Protein AF-A0A250LDG2-F1 (afdb_monomer_lite)

pLDDT: mean 74.04, std 14.8, range [35.09, 88.38]

Secondary structure (DSSP, 8-state):
---SSHHHHHHHHHHHHHHHHHHHHHHHHTT------HHHHHHHHHHHHHHHHHHHHS-HHHHHHHHHHHHHHHHTT---SS--------------

Sequence (96 aa):
MRNETDSGSDLDLYRRAEAVLDTCIARAERGEVWTLLEDELADVERVLVVHDEQLAAIPRHRYLVAWDRLQRFVTGGGQSPIPVESGRGDSIHCPS

Structure (mmCIF, N/CA/C/O backbone):
data_AF-A0A250LDG2-F1
#
_entry.id   AF-A0A250LDG2-F1
#
loop_
_atom_site.group_PDB
_atom_site.id
_atom_site.type_symbol
_atom_site.label_atom_id
_atom_site.label_alt_id
_atom_site.label_comp_id
_atom_site.label_asym_id
_atom_site.label_entity_id
_atom_site.label_seq_id
_atom_site.pdbx_PDB_ins_code
_atom_site.Cartn_x
_atom_site.Cartn_y
_atom_site.Cartn_z
_atom_site.occupancy
_atom_site.B_iso_or_equiv
_atom_site.auth_seq_id
_atom_site.auth_comp_id
_atom_site.auth_asym_id
_atom_site.auth_atom_id
_atom_site.pdbx_PDB_model_num
ATOM 1 N N . MET A 1 1 ? 0.312 0.175 -29.446 1.00 35.09 1 MET A N 1
ATOM 2 C CA . MET A 1 1 ? 0.372 1.441 -28.689 1.00 35.09 1 MET A CA 1
ATOM 3 C C . MET A 1 1 ? -0.837 1.484 -27.759 1.00 35.09 1 MET A C 1
ATOM 5 O O . MET A 1 1 ? -1.846 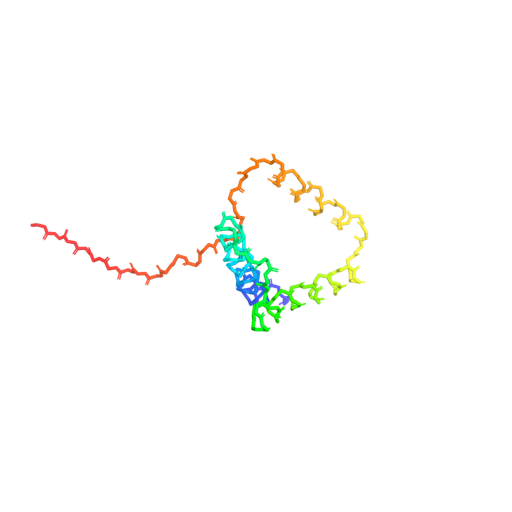2.083 -28.087 1.00 35.09 1 MET A O 1
ATOM 9 N N . ARG A 1 2 ? -0.779 0.721 -26.661 1.00 41.94 2 ARG A N 1
ATOM 10 C CA . ARG A 1 2 ? -1.825 0.624 -25.632 1.00 41.94 2 ARG A CA 1
ATOM 11 C C . ARG A 1 2 ? -1.113 0.911 -24.317 1.00 41.94 2 ARG A C 1
ATOM 13 O O . ARG A 1 2 ? -0.480 0.011 -23.790 1.00 41.94 2 ARG A O 1
ATOM 20 N N . ASN A 1 3 ? -1.053 2.176 -23.912 1.00 38.25 3 ASN A N 1
ATOM 21 C CA . ASN A 1 3 ? -0.328 2.571 -22.697 1.00 38.25 3 ASN A CA 1
ATOM 22 C C . ASN A 1 3 ? -0.913 3.820 -22.013 1.00 38.25 3 ASN A C 1
ATOM 24 O O . ASN A 1 3 ? -0.236 4.425 -21.195 1.00 38.25 3 ASN A O 1
ATOM 28 N N . GLU A 1 4 ? -2.133 4.237 -22.367 1.00 40.47 4 GLU A N 1
ATOM 29 C CA . GLU A 1 4 ? -2.736 5.461 -21.809 1.00 40.47 4 GLU A CA 1
ATOM 30 C C . GLU A 1 4 ? -4.096 5.215 -21.141 1.00 40.47 4 GLU A C 1
ATOM 32 O O . GLU A 1 4 ? -4.436 5.921 -20.202 1.00 40.47 4 GLU A O 1
ATOM 37 N N . THR A 1 5 ? -4.854 4.186 -21.543 1.00 40.66 5 THR A N 1
ATOM 38 C CA . THR A 1 5 ? -6.178 3.892 -20.960 1.00 40.66 5 THR A CA 1
ATOM 39 C C . THR A 1 5 ? -6.169 2.862 -19.824 1.00 40.66 5 THR A C 1
ATOM 41 O O . THR A 1 5 ? -7.172 2.751 -19.134 1.00 40.66 5 THR A O 1
ATOM 44 N N . ASP A 1 6 ? -5.061 2.144 -19.612 1.00 48.94 6 ASP A N 1
ATOM 45 C CA . ASP A 1 6 ? -4.874 1.179 -18.502 1.00 48.94 6 ASP A CA 1
ATOM 46 C C . ASP A 1 6 ? -4.363 1.883 -17.233 1.00 48.94 6 ASP A C 1
ATOM 48 O O . ASP A 1 6 ? -4.784 1.619 -16.113 1.00 48.94 6 ASP A O 1
ATOM 52 N N . SER A 1 7 ? -3.497 2.882 -17.427 1.00 51.84 7 SER A N 1
ATOM 53 C CA . SER A 1 7 ? -2.834 3.595 -16.336 1.00 51.84 7 SER A CA 1
ATOM 54 C C . SER A 1 7 ? -3.789 4.429 -15.480 1.00 51.84 7 SER A C 1
ATOM 56 O O . SER A 1 7 ? -3.456 4.723 -14.341 1.00 51.84 7 SER A O 1
ATOM 58 N N . GLY A 1 8 ? -4.959 4.815 -16.005 1.00 52.47 8 GLY A N 1
ATOM 59 C CA . GLY A 1 8 ? -5.981 5.543 -15.245 1.00 52.47 8 GLY A CA 1
ATOM 60 C C . GLY A 1 8 ? -6.758 4.644 -14.278 1.00 52.47 8 GLY A C 1
ATOM 61 O O . GLY A 1 8 ? -6.921 5.004 -13.116 1.00 52.47 8 GLY A O 1
ATOM 62 N N . SER A 1 9 ? -7.170 3.452 -14.727 1.00 58.56 9 SER A N 1
ATOM 63 C CA . SER A 1 9 ? -7.855 2.468 -13.875 1.00 58.56 9 SER A CA 1
ATOM 64 C C . SER A 1 9 ? -6.940 1.885 -12.802 1.00 58.56 9 SER A C 1
ATOM 66 O O . SER A 1 9 ? -7.393 1.639 -11.683 1.00 58.56 9 SER A O 1
ATOM 68 N N . ASP A 1 10 ? -5.656 1.719 -13.122 1.00 70.06 10 ASP A N 1
ATOM 69 C CA . ASP A 1 10 ? -4.649 1.266 -12.162 1.00 70.06 10 ASP A C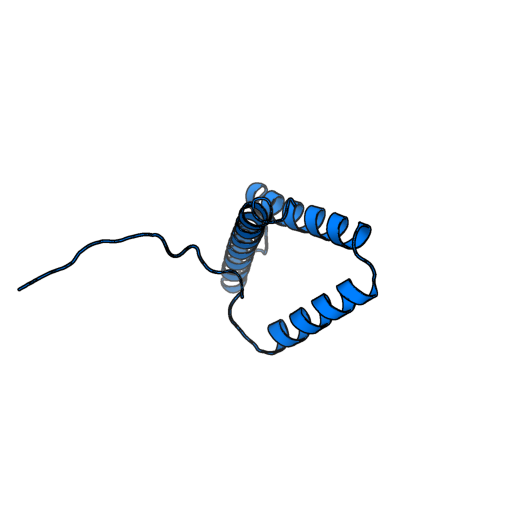A 1
ATOM 70 C C . ASP A 1 10 ? -4.416 2.317 -11.071 1.00 70.06 10 ASP A C 1
ATOM 72 O O . ASP A 1 10 ? -4.298 1.984 -9.894 1.00 70.06 10 ASP A O 1
ATOM 76 N N . LEU A 1 11 ? -4.412 3.605 -11.431 1.00 76.88 11 LEU A N 1
ATOM 77 C CA . LEU A 1 11 ? -4.194 4.686 -10.470 1.00 76.88 11 LEU A CA 1
ATOM 78 C C . LEU A 1 11 ? -5.334 4.802 -9.450 1.00 76.88 11 LEU A C 1
ATOM 80 O O . LEU A 1 11 ? -5.075 5.008 -8.265 1.00 76.88 11 LEU A O 1
ATOM 84 N N . ASP A 1 12 ? -6.580 4.628 -9.893 1.00 81.06 12 ASP A N 1
ATOM 85 C CA . ASP A 1 12 ? -7.747 4.639 -9.005 1.00 81.06 12 ASP A CA 1
ATOM 86 C C . ASP A 1 12 ? -7.754 3.435 -8.054 1.00 81.06 12 ASP A C 1
ATOM 88 O O . ASP A 1 12 ? -8.172 3.559 -6.902 1.00 81.06 12 ASP A O 1
ATOM 92 N N . LEU A 1 13 ? -7.261 2.275 -8.506 1.00 83.56 13 LEU A N 1
ATOM 93 C CA . LEU A 1 13 ? -7.056 1.108 -7.650 1.00 83.56 13 LEU A CA 1
ATOM 94 C C . LEU A 1 13 ? -6.033 1.407 -6.546 1.00 83.56 13 LEU A C 1
ATOM 96 O O . LEU A 1 13 ? -6.321 1.170 -5.373 1.00 83.56 13 LEU A O 1
ATOM 100 N N . TYR A 1 14 ? -4.871 1.962 -6.902 1.00 83.81 14 TYR A N 1
ATOM 101 C CA . TYR A 1 14 ? -3.856 2.318 -5.910 1.00 83.81 14 TYR A CA 1
ATOM 102 C C . TYR A 1 14 ? -4.356 3.396 -4.937 1.00 83.81 14 TYR A C 1
ATOM 104 O O . TYR A 1 14 ? -4.097 3.286 -3.740 1.00 83.81 14 TYR A O 1
ATOM 112 N N . ARG A 1 15 ? -5.135 4.382 -5.411 1.00 84.94 15 ARG A N 1
ATOM 113 C CA . ARG A 1 15 ? -5.752 5.410 -4.551 1.00 84.94 15 ARG A CA 1
ATOM 114 C C . ARG A 1 15 ? -6.743 4.803 -3.554 1.00 84.94 15 ARG A C 1
ATOM 116 O O . ARG A 1 15 ? -6.732 5.176 -2.384 1.00 84.94 15 ARG A O 1
ATOM 123 N N . ARG A 1 16 ? -7.598 3.872 -3.997 1.00 84.94 16 ARG A N 1
ATOM 124 C CA . ARG A 1 16 ? -8.540 3.177 -3.102 1.00 84.94 16 ARG A CA 1
ATOM 125 C C . ARG A 1 16 ? -7.807 2.363 -2.043 1.00 84.94 16 ARG A C 1
ATOM 127 O O . ARG A 1 16 ? -8.116 2.502 -0.865 1.00 84.94 16 ARG A O 1
ATOM 134 N N . ALA A 1 17 ? -6.813 1.575 -2.447 1.00 85.75 17 ALA A N 1
ATOM 135 C CA . ALA A 1 17 ? -6.023 0.783 -1.511 1.00 85.75 17 ALA A CA 1
ATOM 136 C C . ALA A 1 17 ? -5.283 1.664 -0.490 1.00 85.75 17 ALA A C 1
ATOM 138 O O . ALA A 1 17 ? -5.265 1.337 0.693 1.00 85.75 17 ALA A O 1
ATOM 139 N N . GLU A 1 18 ? -4.731 2.804 -0.915 1.00 86.62 18 GLU A N 1
ATOM 140 C CA . GLU A 1 18 ? -4.113 3.775 -0.006 1.00 86.62 18 GLU A CA 1
ATOM 141 C C . GLU A 1 18 ? -5.118 4.331 1.012 1.00 86.62 18 GLU A C 1
ATOM 143 O O . GLU A 1 18 ? -4.864 4.272 2.213 1.00 86.62 18 GLU A O 1
ATOM 148 N N . ALA A 1 19 ? -6.299 4.766 0.566 1.00 86.62 19 ALA A N 1
ATOM 149 C CA . ALA A 1 19 ? -7.340 5.280 1.460 1.00 86.62 19 ALA A CA 1
ATOM 150 C C . ALA A 1 19 ? -7.834 4.231 2.478 1.00 86.62 19 ALA A C 1
ATOM 152 O O . ALA A 1 19 ? -8.120 4.557 3.637 1.00 86.62 19 ALA A O 1
ATOM 153 N N . VAL A 1 20 ? -7.925 2.966 2.057 1.00 86.81 20 VAL A N 1
ATOM 154 C CA . VAL A 1 20 ? -8.247 1.836 2.936 1.00 86.81 20 VAL A CA 1
ATOM 155 C C . VAL A 1 20 ? -7.162 1.655 3.999 1.00 86.81 20 VAL A C 1
ATOM 157 O O . VAL A 1 20 ? -7.474 1.588 5.190 1.00 86.81 20 VAL A O 1
ATOM 160 N N . LEU A 1 21 ? -5.891 1.629 3.592 1.00 84.50 21 LEU A N 1
ATOM 161 C CA . LEU A 1 21 ? -4.766 1.470 4.513 1.00 84.50 21 LEU A CA 1
ATOM 162 C C . LEU A 1 21 ? -4.672 2.634 5.504 1.00 84.50 21 LEU A C 1
ATOM 164 O O . LEU A 1 21 ? -4.519 2.382 6.698 1.00 84.50 21 LEU A O 1
ATOM 168 N N . ASP A 1 22 ? -4.853 3.877 5.058 1.00 85.94 22 ASP A N 1
ATOM 169 C CA . ASP A 1 22 ? -4.895 5.058 5.931 1.00 85.94 22 ASP A CA 1
ATOM 170 C C . ASP A 1 22 ? -6.022 4.959 6.966 1.00 85.94 22 ASP A C 1
ATOM 172 O O . ASP A 1 22 ? -5.835 5.261 8.147 1.00 85.94 22 ASP A O 1
ATOM 176 N N . THR A 1 23 ? -7.194 4.474 6.550 1.00 84.56 23 THR A N 1
ATOM 177 C CA . THR A 1 23 ? -8.331 4.260 7.453 1.00 84.56 23 THR A CA 1
ATOM 178 C C . THR A 1 23 ? -8.014 3.189 8.501 1.00 84.56 23 THR A C 1
ATOM 180 O O . THR A 1 23 ? -8.321 3.374 9.684 1.00 84.56 23 THR A O 1
ATOM 183 N N . CYS A 1 24 ? -7.366 2.091 8.100 1.00 83.50 24 CYS A N 1
ATOM 184 C CA . CYS A 1 24 ? -6.910 1.042 9.014 1.00 83.50 24 CYS A CA 1
ATOM 185 C C . CYS A 1 24 ? -5.844 1.550 9.996 1.00 83.50 24 CYS A C 1
ATOM 187 O O . CYS A 1 24 ? -5.950 1.278 11.194 1.00 83.50 24 CYS A O 1
ATOM 189 N N . ILE A 1 25 ? -4.872 2.336 9.521 1.00 84.12 25 ILE A N 1
ATOM 190 C CA . ILE A 1 25 ? -3.846 2.974 10.361 1.00 84.12 25 ILE A CA 1
ATOM 191 C C . ILE A 1 25 ? -4.508 3.886 11.390 1.00 84.12 25 ILE A C 1
ATOM 193 O O . ILE A 1 25 ? -4.268 3.734 12.587 1.00 84.12 25 ILE A O 1
ATOM 197 N N . ALA A 1 26 ? -5.416 4.758 10.953 1.00 85.31 26 ALA A N 1
ATOM 198 C CA . ALA A 1 26 ? -6.115 5.679 11.839 1.00 85.31 26 ALA A CA 1
ATOM 199 C C . ALA A 1 26 ? -6.958 4.954 12.905 1.00 85.31 26 ALA A C 1
ATOM 201 O O . ALA A 1 26 ? -7.088 5.452 14.022 1.00 85.31 26 ALA A O 1
ATOM 202 N N . ARG A 1 27 ? -7.548 3.788 12.593 1.00 81.19 27 ARG A N 1
ATOM 203 C CA . ARG A 1 27 ? -8.238 2.934 13.585 1.00 81.19 27 ARG A CA 1
ATOM 204 C C . ARG A 1 27 ? -7.254 2.380 14.614 1.00 81.19 27 ARG A C 1
ATOM 206 O O . ARG A 1 27 ? -7.493 2.484 15.817 1.00 81.19 27 ARG A O 1
ATOM 213 N N . ALA A 1 28 ? -6.128 1.846 14.158 1.00 82.44 28 ALA A N 1
ATOM 214 C CA . ALA A 1 28 ? -5.123 1.271 15.043 1.00 82.44 28 ALA A CA 1
ATOM 215 C C . ALA A 1 28 ? -4.450 2.308 15.953 1.00 82.44 28 ALA A C 1
ATOM 217 O O . ALA A 1 28 ? -4.214 2.031 17.128 1.00 82.44 28 ALA A O 1
ATOM 218 N N . GLU A 1 29 ? -4.210 3.525 15.459 1.00 86.25 29 GLU A N 1
ATOM 219 C CA . GLU A 1 29 ? -3.710 4.645 16.270 1.00 86.25 29 GLU A CA 1
ATOM 220 C C . GLU A 1 29 ? -4.679 5.040 17.394 1.00 86.25 29 GLU A C 1
ATOM 222 O O . GLU A 1 29 ? -4.249 5.482 18.460 1.00 86.25 29 GLU A O 1
ATOM 227 N N . ARG A 1 30 ? -5.988 4.826 17.203 1.00 84.94 30 ARG A N 1
ATOM 228 C CA . ARG A 1 30 ? -7.012 5.016 18.246 1.00 84.94 30 ARG A CA 1
ATOM 229 C C . ARG A 1 30 ? -7.091 3.856 19.246 1.00 84.94 30 ARG A C 1
ATOM 231 O O . ARG A 1 30 ? -7.916 3.901 20.157 1.00 84.94 30 ARG A O 1
ATOM 238 N N . GLY A 1 31 ? -6.238 2.840 19.105 1.00 79.62 31 GLY A N 1
ATOM 239 C CA . GLY A 1 31 ? -6.216 1.654 19.961 1.00 79.62 31 GLY A CA 1
ATOM 240 C C . GLY A 1 31 ? -7.272 0.607 19.602 1.00 79.62 31 GLY A C 1
ATOM 241 O O . GLY A 1 31 ? -7.513 -0.308 20.391 1.00 79.62 31 GLY A O 1
ATOM 242 N N . GLU A 1 32 ? -7.912 0.731 18.436 1.00 79.19 32 GLU A N 1
ATOM 243 C CA . GLU A 1 32 ? -8.806 -0.296 17.902 1.00 79.19 32 GLU A CA 1
ATOM 244 C C . GLU A 1 32 ? -7.991 -1.470 17.326 1.00 79.19 32 GLU A C 1
ATOM 246 O O . GLU A 1 32 ? -6.804 -1.349 17.013 1.00 79.19 32 GLU A O 1
ATOM 251 N N . VAL A 1 33 ? -8.625 -2.636 17.181 1.00 74.50 33 VAL A N 1
ATOM 252 C CA . VAL A 1 33 ? -7.969 -3.812 16.596 1.00 74.50 33 VAL A CA 1
ATOM 253 C C . VAL A 1 33 ? -7.672 -3.542 15.123 1.00 74.50 33 VAL A C 1
ATOM 255 O O . VAL A 1 33 ? -8.575 -3.210 14.356 1.00 74.50 33 VAL A O 1
ATOM 258 N N . TRP A 1 34 ? -6.417 -3.745 14.714 1.00 69.56 34 TRP A N 1
ATOM 259 C CA . TRP A 1 34 ? -6.018 -3.705 13.309 1.00 69.56 34 TRP A CA 1
ATOM 260 C C . TRP A 1 34 ? -6.761 -4.796 12.528 1.00 69.56 34 TRP A C 1
ATOM 262 O O . TRP A 1 34 ? -6.373 -5.964 12.540 1.00 69.56 34 TRP A O 1
ATOM 272 N N . THR A 1 35 ? -7.857 -4.419 11.876 1.00 73.94 35 THR A N 1
ATOM 273 C CA . THR A 1 35 ? -8.676 -5.310 11.052 1.00 73.94 35 THR A CA 1
ATOM 274 C C . THR A 1 35 ? -9.072 -4.589 9.772 1.00 73.94 35 THR A C 1
ATOM 276 O O . THR A 1 35 ? -9.543 -3.452 9.810 1.00 73.94 35 THR A O 1
ATOM 279 N N . LEU A 1 36 ? -8.833 -5.261 8.647 1.00 74.12 36 LEU A N 1
ATOM 280 C CA . LEU A 1 36 ? -9.356 -4.899 7.334 1.00 74.12 36 LEU A CA 1
ATOM 281 C C . LEU A 1 36 ? -10.735 -5.551 7.203 1.00 74.12 36 LEU A C 1
ATOM 283 O O . LEU A 1 36 ? -10.873 -6.751 7.456 1.00 74.12 36 LEU A O 1
ATOM 287 N N . LEU A 1 37 ? -11.749 -4.766 6.852 1.00 78.88 37 LEU A N 1
ATOM 288 C CA . LEU A 1 37 ? -13.072 -5.283 6.490 1.00 78.88 37 LEU A CA 1
ATOM 289 C C . LEU A 1 37 ? -12.982 -6.085 5.177 1.00 78.88 37 LEU A C 1
ATOM 291 O O . LEU A 1 37 ? -12.045 -5.899 4.410 1.00 78.88 37 LEU A O 1
ATOM 295 N N . GLU A 1 38 ? -13.940 -6.970 4.886 1.00 74.81 38 GLU A N 1
ATOM 296 C CA . GLU A 1 38 ? -13.903 -7.794 3.657 1.00 74.81 38 GLU A CA 1
ATOM 297 C C . GLU A 1 38 ? -13.820 -6.944 2.375 1.00 74.81 38 GLU A C 1
ATOM 299 O O . GLU A 1 38 ? -13.041 -7.257 1.477 1.00 74.81 38 GLU A O 1
ATOM 304 N N . ASP A 1 39 ? -14.548 -5.825 2.326 1.00 72.00 39 ASP A N 1
ATOM 305 C CA . ASP A 1 39 ? -14.507 -4.890 1.194 1.00 72.00 39 ASP A CA 1
ATOM 306 C C . ASP A 1 39 ? -13.154 -4.157 1.094 1.00 72.00 39 ASP A C 1
ATOM 308 O O . ASP A 1 39 ? -12.632 -3.935 0.005 1.00 72.00 39 ASP A O 1
ATOM 312 N N . GLU A 1 40 ? -12.554 -3.833 2.243 1.00 75.81 40 GLU A N 1
ATOM 313 C CA . GLU A 1 40 ? -11.234 -3.200 2.357 1.00 75.81 40 GLU A CA 1
ATOM 314 C C . GLU A 1 40 ? -10.112 -4.173 1.939 1.00 75.81 40 GLU A C 1
ATOM 316 O O . GLU A 1 40 ? -9.145 -3.793 1.276 1.00 75.81 40 GLU A O 1
ATOM 321 N N . LEU A 1 41 ? -10.262 -5.454 2.283 1.00 82.75 41 LEU A N 1
ATOM 322 C CA . LEU A 1 41 ? -9.338 -6.520 1.914 1.00 82.75 41 LEU A CA 1
ATOM 323 C C . LEU A 1 41 ? -9.325 -6.747 0.398 1.00 82.75 41 LEU A C 1
ATOM 325 O O . LEU A 1 41 ? -8.248 -6.883 -0.176 1.00 82.75 41 LEU A O 1
ATOM 329 N N . ALA A 1 42 ? -10.488 -6.725 -0.257 1.00 82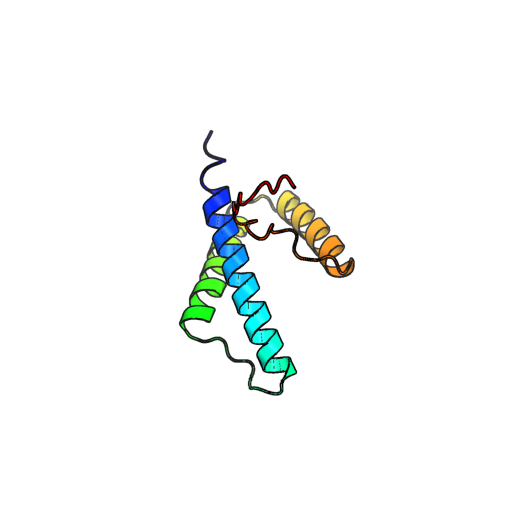.25 42 ALA A N 1
ATOM 330 C CA . ALA A 1 42 ? -10.597 -6.952 -1.698 1.00 82.25 42 ALA A CA 1
ATOM 331 C C . ALA A 1 42 ? -9.837 -5.902 -2.535 1.00 82.25 42 ALA A C 1
ATOM 333 O O . ALA A 1 42 ? -9.224 -6.239 -3.555 1.00 82.25 42 ALA A O 1
ATOM 334 N N . ASP A 1 43 ? -9.842 -4.635 -2.108 1.00 81.75 43 ASP A N 1
ATOM 335 C CA . ASP A 1 43 ? -9.082 -3.571 -2.776 1.00 81.75 43 ASP A CA 1
ATOM 336 C C . ASP A 1 43 ? -7.563 -3.766 -2.609 1.00 81.75 43 ASP A C 1
ATOM 338 O O . ASP A 1 43 ? -6.804 -3.595 -3.570 1.00 81.75 43 ASP A O 1
ATOM 342 N N . VAL A 1 44 ? -7.113 -4.199 -1.425 1.00 83.31 44 VAL A N 1
ATOM 343 C CA . VAL A 1 44 ? -5.695 -4.504 -1.159 1.00 83.31 44 VAL A CA 1
ATOM 344 C C . VAL A 1 44 ? -5.240 -5.757 -1.916 1.00 83.31 44 VAL A C 1
ATOM 346 O O . VAL A 1 44 ? -4.176 -5.751 -2.537 1.00 83.31 44 VAL A O 1
ATOM 349 N N . GLU A 1 45 ? -6.047 -6.818 -1.931 1.00 87.50 45 GLU A N 1
ATOM 350 C CA . GLU A 1 45 ? -5.762 -8.049 -2.679 1.00 87.50 45 GLU A CA 1
ATOM 351 C C . GLU A 1 45 ? -5.596 -7.776 -4.172 1.00 87.50 45 GLU A C 1
ATOM 353 O O . GLU A 1 45 ? -4.673 -8.292 -4.806 1.00 87.50 45 GLU A O 1
ATOM 358 N N . ARG A 1 46 ? -6.440 -6.914 -4.745 1.00 84.81 46 ARG A N 1
ATOM 359 C CA . ARG A 1 46 ? -6.340 -6.562 -6.162 1.00 84.81 46 ARG A CA 1
ATOM 360 C C . ARG A 1 46 ? -5.037 -5.825 -6.486 1.00 84.81 46 ARG A C 1
ATOM 362 O O . ARG A 1 46 ? -4.464 -6.072 -7.545 1.00 84.81 46 ARG A O 1
ATOM 369 N N . VAL A 1 47 ? -4.528 -4.986 -5.581 1.00 85.31 47 VAL A N 1
ATOM 370 C CA . VAL A 1 47 ? -3.195 -4.374 -5.727 1.00 85.31 47 VAL A CA 1
ATOM 371 C C . VAL A 1 47 ? -2.084 -5.428 -5.713 1.00 85.31 47 VAL A C 1
ATOM 373 O O . VAL A 1 47 ? -1.154 -5.338 -6.518 1.00 85.31 47 VAL A O 1
ATOM 376 N N . LEU A 1 48 ? -2.182 -6.440 -4.845 1.00 86.06 48 LEU A N 1
ATOM 377 C CA . LEU A 1 48 ? -1.196 -7.524 -4.769 1.00 86.06 48 LEU A CA 1
ATOM 378 C C . LEU A 1 48 ? -1.182 -8.384 -6.037 1.00 86.06 48 LEU A C 1
ATOM 380 O O . LEU A 1 48 ? -0.109 -8.681 -6.554 1.00 86.06 48 LEU A O 1
ATOM 384 N N . VAL A 1 49 ? -2.351 -8.707 -6.593 1.00 87.06 49 VAL A N 1
ATOM 385 C CA . VAL A 1 49 ? -2.446 -9.449 -7.863 1.00 87.06 49 VAL A CA 1
ATOM 386 C C . VAL A 1 49 ? -1.762 -8.685 -8.999 1.00 87.06 49 VAL A C 1
ATOM 388 O O . VAL A 1 49 ? -0.947 -9.256 -9.722 1.00 87.06 49 VAL A O 1
ATOM 391 N N . VAL A 1 50 ? -2.027 -7.380 -9.123 1.00 85.06 50 VAL A N 1
ATOM 392 C CA . VAL A 1 50 ? -1.366 -6.535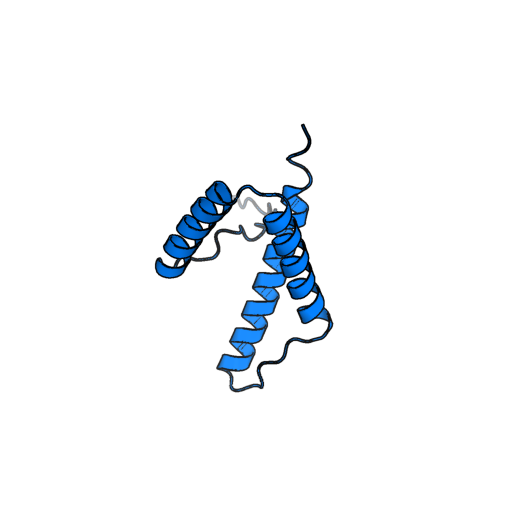 -10.134 1.00 85.06 50 VAL A CA 1
ATOM 393 C C . VAL A 1 50 ? 0.150 -6.499 -9.914 1.00 85.06 50 VAL A C 1
ATOM 395 O O . VAL A 1 50 ? 0.921 -6.532 -10.875 1.00 85.06 50 VAL A O 1
ATOM 398 N N . HIS A 1 51 ? 0.606 -6.459 -8.660 1.00 81.50 51 HIS A N 1
ATOM 399 C CA . HIS A 1 51 ? 2.032 -6.505 -8.345 1.00 81.50 51 HIS A CA 1
ATOM 400 C C . HIS A 1 51 ? 2.691 -7.820 -8.786 1.00 81.50 51 HIS A C 1
ATOM 402 O O . HIS A 1 51 ? 3.761 -7.796 -9.401 1.00 81.50 51 HIS A O 1
ATOM 408 N N . ASP A 1 52 ? 2.048 -8.957 -8.531 1.00 83.31 52 ASP A N 1
ATOM 409 C CA . ASP A 1 52 ? 2.559 -10.270 -8.931 1.00 83.31 52 ASP A CA 1
ATOM 410 C C . ASP A 1 52 ? 2.637 -10.411 -10.459 1.00 83.31 52 ASP A C 1
ATOM 412 O O . ASP A 1 52 ? 3.626 -10.923 -10.996 1.00 83.31 52 ASP A O 1
ATOM 416 N N . GLU A 1 53 ? 1.648 -9.885 -11.185 1.00 83.50 53 GLU A N 1
ATOM 417 C CA . GLU A 1 53 ? 1.671 -9.82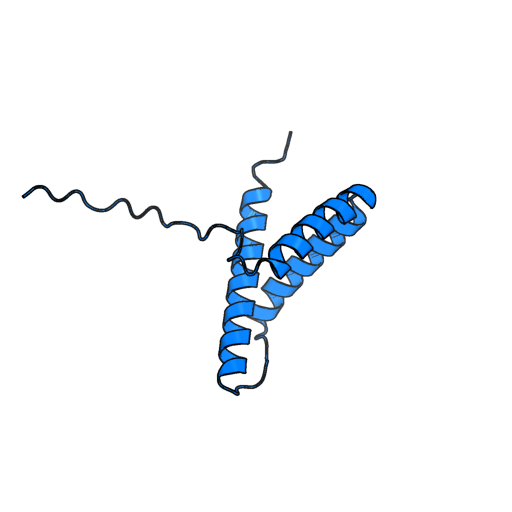4 -12.651 1.00 83.50 53 GLU A CA 1
ATOM 418 C C . GLU A 1 53 ? 2.831 -8.959 -13.170 1.00 83.50 53 GLU A C 1
ATOM 420 O O . GLU A 1 53 ? 3.545 -9.351 -14.102 1.00 83.50 53 GLU A O 1
ATOM 425 N N . GLN A 1 54 ? 3.080 -7.807 -12.537 1.00 79.62 54 GLN A N 1
ATOM 426 C CA . GLN A 1 54 ? 4.226 -6.950 -12.855 1.00 79.62 54 GLN A CA 1
ATOM 427 C C . GLN A 1 54 ? 5.557 -7.672 -12.603 1.00 79.62 54 GLN A C 1
ATOM 429 O O . GLN A 1 54 ? 6.462 -7.602 -13.439 1.00 79.62 54 GLN A O 1
ATOM 434 N N . LEU A 1 55 ? 5.687 -8.400 -11.490 1.00 80.44 55 LEU A N 1
ATOM 435 C CA . LEU A 1 55 ? 6.882 -9.194 -11.186 1.00 80.44 55 LEU A CA 1
ATOM 436 C C . LEU A 1 55 ? 7.112 -10.317 -12.202 1.00 80.44 55 LEU A C 1
ATOM 438 O O . LEU A 1 55 ? 8.258 -10.565 -12.586 1.00 80.44 55 LEU A O 1
ATOM 442 N N . ALA A 1 56 ? 6.044 -10.970 -12.659 1.00 83.38 56 ALA A N 1
ATOM 443 C CA . ALA A 1 56 ? 6.125 -12.029 -13.660 1.00 83.38 56 ALA A CA 1
ATOM 444 C C . ALA A 1 56 ? 6.524 -11.501 -15.052 1.00 83.38 56 ALA A C 1
ATOM 446 O O . ALA A 1 56 ? 7.207 -12.198 -15.806 1.00 83.38 56 ALA A O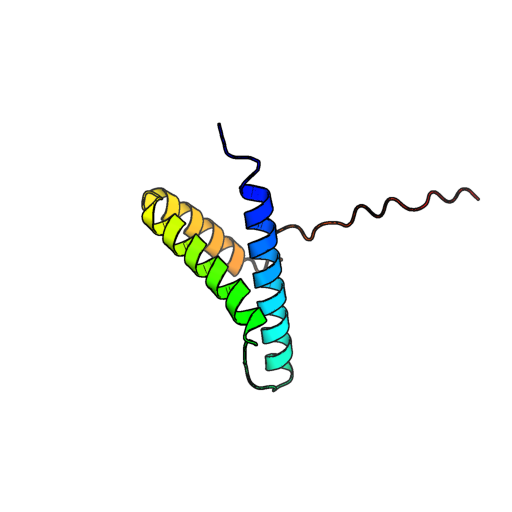 1
ATOM 447 N N . ALA A 1 57 ? 6.121 -10.274 -15.398 1.00 81.44 57 ALA A N 1
ATOM 448 C CA . ALA A 1 57 ? 6.329 -9.692 -16.724 1.00 81.44 57 ALA A CA 1
ATOM 449 C C . ALA A 1 57 ? 7.619 -8.858 -16.866 1.00 81.44 57 ALA A C 1
ATOM 451 O O . ALA A 1 57 ? 8.150 -8.719 -17.975 1.00 81.44 57 ALA A O 1
ATOM 452 N N . ILE A 1 58 ? 8.129 -8.261 -15.782 1.00 80.25 58 ILE A N 1
ATOM 453 C CA . ILE A 1 58 ? 9.193 -7.248 -15.856 1.00 80.25 58 ILE A CA 1
ATOM 454 C C . ILE A 1 58 ? 10.595 -7.867 -15.684 1.00 80.25 58 ILE A C 1
ATOM 456 O O . ILE A 1 58 ? 10.857 -8.596 -14.727 1.00 80.25 58 ILE A O 1
ATOM 460 N N . PRO A 1 59 ? 11.581 -7.505 -16.533 1.00 82.44 59 PRO A N 1
ATOM 461 C CA . PRO A 1 59 ? 12.974 -7.879 -16.310 1.00 82.44 59 PRO A CA 1
ATOM 462 C C . PRO A 1 59 ? 13.508 -7.352 -14.972 1.00 82.44 59 PRO A C 1
ATOM 464 O O . PRO A 1 59 ? 13.436 -6.153 -14.690 1.00 82.44 59 PRO A O 1
ATOM 467 N N . ARG A 1 60 ? 14.165 -8.224 -14.197 1.00 81.31 60 ARG A N 1
ATOM 468 C CA . ARG A 1 60 ? 14.691 -7.940 -12.845 1.00 81.31 60 ARG A CA 1
ATOM 469 C C . ARG A 1 60 ? 15.406 -6.592 -12.695 1.00 81.31 60 ARG A C 1
ATOM 471 O O . ARG A 1 60 ? 15.232 -5.914 -11.690 1.00 81.31 60 ARG A O 1
ATOM 478 N N . HIS A 1 61 ? 16.220 -6.188 -13.670 1.00 80.00 61 HIS A N 1
ATOM 479 C CA . HIS A 1 61 ? 16.968 -4.930 -13.589 1.00 80.00 61 HIS A CA 1
ATOM 480 C C . HIS A 1 61 ? 16.054 -3.692 -13.571 1.00 80.00 61 HIS A C 1
ATOM 482 O O . HIS A 1 61 ? 16.370 -2.716 -12.898 1.00 80.00 61 HIS A O 1
ATOM 488 N N . ARG A 1 62 ? 14.909 -3.728 -14.268 1.00 82.75 62 ARG A N 1
ATOM 489 C CA . ARG A 1 62 ? 13.926 -2.636 -14.254 1.00 82.75 62 ARG A CA 1
ATOM 490 C C . ARG A 1 62 ? 13.152 -2.594 -12.946 1.00 82.75 62 ARG A C 1
ATOM 492 O O . ARG A 1 62 ? 12.954 -1.507 -12.414 1.00 82.75 62 ARG A O 1
ATOM 499 N N . TYR A 1 63 ? 12.804 -3.763 -12.410 1.00 81.06 63 TYR A N 1
ATOM 500 C CA . TYR A 1 63 ? 12.197 -3.870 -11.087 1.00 81.06 63 TYR A CA 1
ATOM 501 C C . TYR A 1 63 ? 13.096 -3.257 -10.005 1.00 81.06 63 TYR A C 1
ATOM 503 O O . TYR A 1 63 ? 12.648 -2.407 -9.246 1.00 81.06 63 TYR A O 1
ATOM 511 N N . LEU A 1 64 ? 14.390 -3.597 -9.990 1.00 85.62 64 LEU A N 1
ATOM 512 C CA . LEU A 1 64 ? 15.332 -3.049 -9.007 1.00 85.62 64 LEU A CA 1
ATOM 513 C C . LEU A 1 64 ? 15.465 -1.523 -9.081 1.00 85.62 64 LEU A C 1
ATOM 515 O O . LEU A 1 64 ? 15.569 -0.871 -8.048 1.00 85.62 64 LEU A O 1
ATOM 519 N N . VAL A 1 65 ? 15.432 -0.942 -10.283 1.00 87.25 65 VAL A N 1
ATOM 520 C CA . VAL A 1 65 ? 15.453 0.522 -10.450 1.00 87.25 65 VAL A CA 1
ATOM 521 C C . VAL A 1 65 ? 14.167 1.164 -9.922 1.00 87.25 65 VAL A C 1
ATOM 523 O O . VAL A 1 65 ? 14.228 2.229 -9.310 1.00 87.25 65 VAL A O 1
ATOM 526 N N . ALA A 1 66 ? 13.006 0.546 -10.155 1.00 84.81 66 ALA A N 1
ATOM 527 C CA . ALA A 1 66 ? 11.738 1.025 -9.609 1.00 84.81 66 ALA A CA 1
ATOM 528 C C . ALA A 1 66 ? 11.711 0.918 -8.074 1.00 84.81 66 ALA A C 1
ATOM 530 O O . ALA A 1 66 ? 11.343 1.876 -7.398 1.00 84.81 66 ALA A O 1
ATOM 531 N N . TRP A 1 67 ? 12.195 -0.200 -7.532 1.00 86.12 67 TRP A N 1
ATOM 532 C CA . TRP A 1 67 ? 12.314 -0.434 -6.096 1.00 86.12 67 TRP A CA 1
ATOM 533 C C . TRP A 1 67 ? 13.252 0.570 -5.408 1.00 86.12 67 TRP A C 1
ATOM 535 O O . TRP A 1 67 ? 12.895 1.137 -4.380 1.00 86.12 67 TRP A O 1
ATOM 545 N N . ASP A 1 68 ? 14.411 0.873 -6.001 1.00 88.38 68 ASP A N 1
ATOM 546 C CA . ASP A 1 68 ? 15.337 1.889 -5.475 1.00 88.38 68 ASP A CA 1
ATOM 547 C C . ASP A 1 68 ? 14.687 3.283 -5.391 1.00 88.38 68 ASP A C 1
ATOM 549 O O . ASP A 1 68 ? 14.850 4.007 -4.405 1.00 88.38 68 ASP A O 1
ATOM 553 N N . ARG A 1 69 ? 13.896 3.656 -6.406 1.00 86.50 69 ARG A N 1
ATOM 554 C CA . ARG A 1 69 ? 13.136 4.917 -6.398 1.00 86.50 69 ARG A CA 1
ATOM 555 C C . ARG A 1 69 ? 12.098 4.935 -5.281 1.00 86.50 69 ARG A C 1
ATOM 557 O O . ARG A 1 69 ? 11.997 5.946 -4.589 1.00 86.50 69 ARG A O 1
ATOM 564 N N . LEU A 1 70 ? 11.373 3.832 -5.096 1.00 84.69 70 LEU A N 1
ATOM 565 C CA . LEU A 1 70 ? 10.385 3.693 -4.029 1.00 84.69 70 LEU A CA 1
ATOM 566 C C . LEU A 1 70 ? 11.039 3.801 -2.648 1.00 84.69 70 LEU A C 1
ATOM 568 O O . LEU A 1 70 ? 10.572 4.562 -1.808 1.00 84.69 70 LEU A O 1
ATOM 572 N N . GLN A 1 71 ? 12.159 3.115 -2.423 1.00 86.19 71 GLN A N 1
ATOM 573 C CA . GLN A 1 71 ? 12.860 3.152 -1.141 1.00 86.19 71 GLN A CA 1
ATOM 574 C C . GLN A 1 71 ? 13.345 4.567 -0.794 1.00 86.19 71 GLN A C 1
ATOM 576 O O . GLN A 1 71 ? 13.179 5.023 0.342 1.00 86.19 71 GLN A O 1
ATOM 581 N N . ARG A 1 72 ? 13.905 5.289 -1.773 1.00 86.94 72 ARG A N 1
ATOM 582 C CA . ARG A 1 72 ? 14.300 6.695 -1.592 1.00 86.94 72 ARG A CA 1
ATOM 583 C C . ARG A 1 72 ? 13.108 7.587 -1.268 1.00 86.94 72 ARG A C 1
ATOM 585 O O . ARG A 1 72 ? 13.240 8.487 -0.446 1.00 86.94 72 ARG A O 1
ATOM 592 N N . PHE A 1 73 ? 11.964 7.325 -1.888 1.00 83.25 73 PHE A N 1
ATOM 593 C CA . PHE A 1 73 ? 10.737 8.064 -1.633 1.00 83.25 73 PHE A CA 1
ATOM 594 C C . PHE A 1 73 ? 10.186 7.813 -0.217 1.00 83.25 73 PHE A C 1
ATOM 596 O O . PHE A 1 73 ? 9.987 8.772 0.524 1.00 83.25 73 PHE A O 1
ATOM 603 N N . VAL A 1 74 ? 10.043 6.547 0.198 1.00 83.38 74 VAL A N 1
ATOM 604 C CA . VAL A 1 74 ? 9.553 6.168 1.542 1.00 83.38 74 VAL A CA 1
ATOM 605 C C . VAL A 1 74 ? 10.454 6.731 2.643 1.00 83.38 74 VAL A C 1
ATOM 607 O O . VAL A 1 74 ? 9.974 7.254 3.644 1.00 83.38 74 VAL A O 1
ATOM 610 N N . THR A 1 75 ? 11.772 6.698 2.437 1.00 83.38 75 THR A N 1
ATOM 611 C CA . THR A 1 75 ? 12.741 7.257 3.398 1.00 83.38 75 THR A CA 1
ATOM 612 C C . THR A 1 75 ? 12.710 8.792 3.436 1.00 83.38 75 THR A C 1
ATOM 614 O O . THR A 1 75 ? 13.144 9.398 4.412 1.00 83.38 75 THR A O 1
ATOM 617 N N . GLY A 1 76 ? 12.203 9.435 2.381 1.00 79.69 76 GLY A N 1
ATOM 618 C CA . GLY A 1 76 ? 12.110 10.889 2.268 1.00 79.69 76 GLY A CA 1
ATOM 619 C C . GLY A 1 76 ? 10.938 11.519 3.026 1.00 79.69 76 GLY A C 1
ATOM 620 O O . GLY A 1 76 ? 10.861 12.744 3.061 1.00 79.69 76 GLY A O 1
ATOM 621 N N . GLY A 1 77 ? 10.029 10.723 3.606 1.00 72.44 77 GLY A N 1
ATOM 622 C CA . GLY A 1 77 ? 8.854 11.227 4.332 1.00 72.44 77 GLY A CA 1
ATOM 623 C C . GLY A 1 77 ? 7.866 12.015 3.461 1.00 72.44 77 GLY A C 1
ATOM 624 O O . GLY A 1 77 ? 7.111 12.836 3.976 1.00 72.44 77 GLY A O 1
ATOM 625 N N . GLY A 1 78 ? 7.909 11.822 2.138 1.00 71.31 78 GLY A N 1
ATOM 626 C CA . GLY A 1 78 ? 7.025 12.502 1.195 1.00 71.31 78 GLY A CA 1
ATOM 627 C C . GLY A 1 78 ? 5.588 11.986 1.267 1.00 71.31 78 GLY A C 1
ATOM 628 O O . GLY A 1 78 ? 5.352 10.821 1.573 1.00 71.31 78 GLY A O 1
ATOM 629 N N . GLN A 1 79 ? 4.628 12.856 0.953 1.00 72.00 79 GLN A N 1
ATOM 630 C CA . GLN A 1 79 ? 3.233 12.461 0.734 1.00 72.00 79 GLN A CA 1
ATOM 631 C C . GLN A 1 79 ? 3.109 11.632 -0.540 1.00 72.00 79 GLN A C 1
ATOM 633 O O . GLN A 1 79 ? 3.889 11.849 -1.471 1.00 72.00 79 GLN A O 1
ATOM 638 N N . SER A 1 80 ? 2.110 10.743 -0.579 1.00 71.00 80 SER A N 1
ATOM 639 C CA . SER A 1 80 ? 1.819 9.866 -1.715 1.00 71.00 80 SER A CA 1
ATOM 640 C C . SER A 1 80 ? 2.024 10.552 -3.069 1.00 71.00 80 SER A C 1
ATOM 642 O O . SER A 1 80 ? 1.502 11.650 -3.289 1.00 71.00 80 SER A O 1
ATOM 644 N N . PRO A 1 81 ? 2.765 9.929 -4.003 1.00 72.69 81 PRO A N 1
ATOM 645 C CA . PRO A 1 81 ? 2.958 10.477 -5.337 1.00 72.69 81 PRO A CA 1
ATOM 646 C C . PRO A 1 81 ? 1.713 10.282 -6.215 1.00 72.69 81 PRO A C 1
ATOM 648 O O . PRO A 1 81 ? 1.695 10.757 -7.352 1.00 72.69 81 PRO A O 1
ATOM 651 N N . ILE A 1 82 ? 0.697 9.564 -5.720 1.00 75.25 82 ILE A N 1
ATOM 652 C CA . ILE A 1 82 ? -0.572 9.359 -6.405 1.00 75.25 82 ILE A CA 1
ATOM 653 C C . ILE A 1 82 ? -1.398 10.636 -6.219 1.00 75.25 82 ILE A C 1
ATOM 655 O O . ILE A 1 82 ? -1.766 10.973 -5.094 1.00 75.25 82 ILE A O 1
ATOM 659 N N . PRO A 1 83 ? -1.712 11.375 -7.298 1.00 70.56 83 PRO A N 1
ATOM 660 C CA . PRO A 1 83 ? -2.552 12.549 -7.182 1.00 70.56 83 PRO A CA 1
ATOM 661 C C . PRO A 1 83 ? -3.919 12.130 -6.641 1.00 70.56 83 PRO A C 1
ATOM 663 O O . PRO A 1 83 ? -4.581 11.245 -7.203 1.00 70.56 83 PRO A O 1
ATOM 666 N N . VAL A 1 84 ? -4.369 12.808 -5.587 1.00 67.00 84 VAL A N 1
ATOM 667 C CA . VAL A 1 84 ? -5.799 12.873 -5.294 1.00 67.00 84 VAL A CA 1
ATOM 668 C C . VAL A 1 84 ? -6.460 13.490 -6.517 1.00 67.00 84 VAL A C 1
ATOM 670 O O . VAL A 1 84 ? -5.991 14.509 -7.035 1.00 67.00 84 VAL A O 1
ATOM 673 N N . GLU A 1 85 ? -7.491 12.833 -7.039 1.00 63.00 85 GLU A N 1
ATOM 674 C CA . GLU A 1 85 ? -8.305 13.405 -8.101 1.00 63.00 85 GLU A CA 1
ATOM 675 C C . GLU A 1 85 ? -8.802 14.766 -7.612 1.00 63.00 85 GLU A C 1
ATOM 677 O O . GLU A 1 85 ? -9.666 14.877 -6.744 1.00 63.00 85 GLU A O 1
ATOM 682 N N . SER A 1 86 ? -8.158 15.833 -8.089 1.00 51.69 86 SER A N 1
ATOM 683 C CA . SER A 1 86 ? -8.602 17.185 -7.806 1.00 51.69 86 SER A CA 1
ATOM 684 C C . SER A 1 86 ? -9.923 17.305 -8.528 1.00 51.69 86 SER A C 1
ATOM 686 O O . SER A 1 86 ? -9.954 17.443 -9.753 1.00 51.69 86 SER A O 1
ATOM 688 N N . GLY A 1 87 ? -11.007 17.137 -7.769 1.00 45.47 87 GLY A N 1
ATOM 689 C CA . GLY A 1 87 ? -12.356 17.294 -8.265 1.00 45.47 87 GLY A CA 1
ATOM 690 C C . GLY A 1 87 ? -12.394 18.553 -9.112 1.00 45.47 87 GLY A C 1
ATOM 691 O O . GLY A 1 87 ? -12.003 19.632 -8.665 1.00 45.47 87 GLY A O 1
ATOM 692 N N . ARG A 1 88 ? -12.814 18.399 -10.366 1.00 46.59 88 ARG A N 1
ATOM 693 C CA . ARG A 1 88 ? -13.137 19.499 -11.268 1.00 46.59 88 ARG A CA 1
ATOM 694 C C . ARG A 1 88 ? -14.370 20.219 -10.712 1.00 46.59 88 ARG A C 1
ATOM 696 O O . ARG A 1 88 ? -15.463 20.093 -11.245 1.00 46.59 88 ARG A O 1
ATOM 703 N N . GLY A 1 89 ? -14.194 20.915 -9.596 1.00 44.31 89 GLY A N 1
ATOM 704 C CA . GLY A 1 89 ? -15.116 21.873 -9.012 1.00 44.31 89 GLY A CA 1
ATOM 705 C C . GLY A 1 89 ? -14.735 23.253 -9.514 1.00 44.31 89 GLY A C 1
ATOM 706 O O . GLY A 1 89 ? -14.216 24.075 -8.769 1.00 44.31 89 GLY A O 1
ATOM 707 N N . ASP A 1 90 ? -14.939 23.467 -10.809 1.00 51.03 90 ASP A N 1
ATOM 708 C CA . ASP A 1 90 ? -14.969 24.796 -11.399 1.00 51.03 90 ASP A CA 1
ATOM 709 C C . ASP A 1 90 ? -16.239 25.481 -10.861 1.00 51.03 90 ASP A C 1
ATOM 711 O O . ASP A 1 90 ? -17.356 25.159 -11.267 1.00 51.03 90 ASP A O 1
ATOM 715 N N . SER A 1 91 ? -16.100 26.298 -9.817 1.00 48.03 91 SER A N 1
ATOM 716 C CA . SER A 1 91 ? -17.159 27.113 -9.204 1.00 48.03 91 SER A CA 1
ATOM 717 C C . SER A 1 91 ? -16.502 28.078 -8.211 1.00 48.03 91 SER A C 1
ATOM 719 O O . SER A 1 91 ? -15.802 27.626 -7.318 1.00 48.03 91 SER A O 1
ATOM 721 N N . ILE A 1 92 ? -16.634 29.402 -8.230 1.00 47.84 92 ILE A N 1
ATOM 722 C CA . ILE A 1 92 ? -17.410 30.363 -9.010 1.00 47.84 92 ILE A CA 1
ATOM 723 C C . ILE A 1 92 ? -16.573 31.654 -8.996 1.00 47.84 92 ILE A C 1
ATOM 725 O O . ILE A 1 92 ? -16.071 32.078 -7.954 1.00 47.84 92 ILE A O 1
ATOM 729 N N . HIS A 1 93 ? -16.440 32.287 -10.157 1.00 42.06 93 HIS A N 1
ATOM 730 C CA . HIS A 1 93 ? -15.997 33.669 -10.293 1.00 42.06 93 HIS A CA 1
ATOM 731 C C . HIS A 1 93 ? -16.970 34.602 -9.545 1.00 42.06 93 HIS A C 1
ATOM 733 O O . HIS A 1 93 ? -18.120 34.739 -9.952 1.00 42.06 93 HIS A O 1
ATOM 739 N N . CYS A 1 94 ? -16.515 35.240 -8.464 1.00 44.53 94 CYS A N 1
ATOM 740 C CA . CYS A 1 94 ? -17.184 36.395 -7.859 1.00 44.53 94 CYS A CA 1
ATOM 741 C C . CYS A 1 94 ? -16.544 37.677 -8.410 1.00 44.53 94 CYS A C 1
ATOM 743 O O . CYS A 1 94 ? -15.365 37.909 -8.128 1.00 44.53 94 CYS A O 1
ATOM 745 N N . PRO A 1 95 ? -17.278 38.532 -9.136 1.00 58.38 95 PRO A N 1
ATOM 746 C CA . PRO A 1 95 ? -16.956 39.945 -9.208 1.00 58.38 95 PRO A CA 1
ATOM 747 C C . PRO A 1 95 ? -17.843 40.732 -8.232 1.00 58.38 95 PRO A C 1
ATOM 749 O O . PRO A 1 95 ? -19.066 40.579 -8.221 1.00 58.38 95 PRO A O 1
ATOM 752 N N . SER A 1 96 ? -17.185 41.542 -7.401 1.00 65.00 96 SER A N 1
ATOM 753 C CA . SER A 1 96 ? -17.789 42.609 -6.595 1.00 65.00 96 SER A CA 1
ATOM 754 C C . SER A 1 96 ? -18.212 43.798 -7.450 1.00 65.00 96 SER A C 1
ATOM 756 O O . SER A 1 96 ? -17.561 44.026 -8.496 1.00 65.00 96 SER A O 1
#

Organism: NCBI:txid488447

Radius of gyration: 17.61 Å; chains: 1; bounding box: 35×55×49 Å

Foldseek 3Di:
DPDDVVVVVLLVLVVLLVVLVVVLVVCVVVVHDSDRDPVSVVSVVVNVVVVVVCVVPDDPVVVVVVVVVVVVVVVVPDDDPRDDPPPPPPDDDDDD